Protein AF-A0AAW1TI25-F1 (afdb_monomer_lite)

Structure (mmCIF, N/CA/C/O backbone):
data_AF-A0AAW1TI25-F1
#
_entry.id   AF-A0AAW1TI25-F1
#
loop_
_atom_site.group_PDB
_atom_site.id
_atom_site.type_symbol
_atom_site.label_atom_id
_atom_site.label_alt_id
_atom_site.label_comp_id
_atom_site.label_asym_id
_atom_site.label_entity_id
_atom_site.label_seq_id
_atom_site.pdbx_PDB_ins_code
_atom_site.Cartn_x
_atom_site.Cartn_y
_atom_site.Cartn_z
_atom_site.occupancy
_atom_site.B_iso_or_equiv
_atom_site.auth_seq_id
_atom_site.auth_comp_id
_atom_site.auth_asym_id
_atom_site.auth_atom_id
_atom_site.pdbx_PDB_model_num
ATOM 1 N N . MET A 1 1 ? 29.080 16.876 -8.336 1.00 41.28 1 MET A N 1
ATOM 2 C CA . MET A 1 1 ? 27.695 17.366 -8.180 1.00 41.28 1 MET A CA 1
ATOM 3 C C . MET A 1 1 ? 26.781 16.310 -8.776 1.00 41.28 1 MET A C 1
ATOM 5 O O . MET A 1 1 ? 26.953 15.994 -9.945 1.00 41.28 1 MET A O 1
ATOM 9 N N . LEU A 1 2 ? 25.932 15.673 -7.967 1.00 55.56 2 LEU A N 1
ATOM 10 C CA . LEU A 1 2 ? 25.004 14.632 -8.428 1.00 55.56 2 LEU A CA 1
ATOM 11 C C . LEU A 1 2 ? 23.953 15.273 -9.346 1.00 55.56 2 LEU A C 1
ATOM 13 O O . LEU A 1 2 ? 23.012 15.892 -8.862 1.00 55.56 2 LEU A O 1
ATOM 17 N N . ASN A 1 3 ? 24.132 15.150 -10.662 1.00 62.00 3 ASN A N 1
ATOM 18 C CA . ASN A 1 3 ? 23.102 15.466 -11.650 1.00 62.00 3 ASN A CA 1
ATOM 19 C C . ASN A 1 3 ? 22.231 14.219 -11.859 1.00 62.00 3 ASN A C 1
ATOM 21 O O . ASN A 1 3 ? 22.316 13.562 -12.894 1.00 62.00 3 ASN A O 1
ATOM 25 N N . ALA A 1 4 ? 21.474 13.838 -10.829 1.00 66.81 4 ALA A N 1
ATOM 26 C CA . ALA A 1 4 ? 20.469 12.792 -10.959 1.00 66.81 4 ALA A CA 1
ATOM 27 C C . ALA A 1 4 ? 19.314 13.347 -11.804 1.00 66.81 4 ALA A C 1
ATOM 29 O 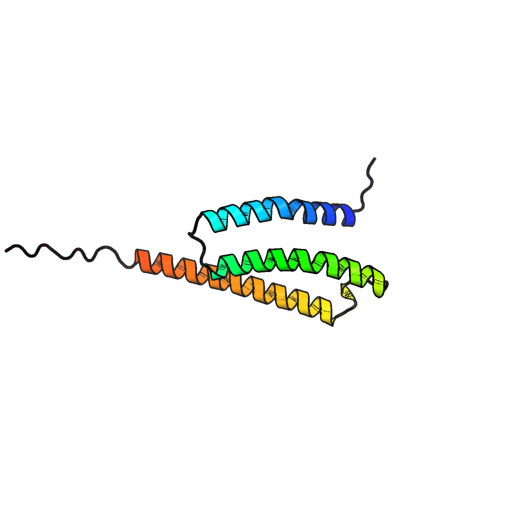O . ALA A 1 4 ? 18.766 14.408 -11.495 1.00 66.81 4 ALA A O 1
ATOM 30 N N . GLY A 1 5 ? 18.956 12.655 -12.885 1.00 80.88 5 GLY A N 1
ATOM 31 C CA . GLY A 1 5 ? 17.803 13.040 -13.697 1.00 80.88 5 GLY A CA 1
ATOM 32 C C . GLY A 1 5 ? 16.497 12.961 -12.885 1.00 80.88 5 GLY A C 1
ATOM 33 O O . GLY A 1 5 ? 16.424 12.181 -11.929 1.00 80.88 5 GLY A O 1
ATOM 34 N N . PRO A 1 6 ? 15.436 13.704 -13.258 1.00 83.19 6 PRO A N 1
ATOM 35 C CA . PRO A 1 6 ? 14.148 13.692 -12.549 1.00 83.19 6 PRO A CA 1
ATOM 36 C C . PRO A 1 6 ? 13.586 12.284 -12.277 1.00 83.19 6 PRO A C 1
ATOM 38 O O . PRO A 1 6 ? 12.976 12.035 -11.239 1.00 83.19 6 PRO A O 1
ATOM 41 N N . GLN A 1 7 ? 13.829 11.342 -13.188 1.00 80.06 7 GLN A N 1
ATOM 42 C CA . GLN A 1 7 ? 13.391 9.951 -13.092 1.00 80.06 7 GLN A CA 1
ATOM 43 C C . GLN A 1 7 ? 14.145 9.156 -12.017 1.00 80.06 7 GLN A C 1
ATOM 45 O O . GLN A 1 7 ? 13.550 8.289 -11.377 1.00 80.06 7 GLN A O 1
ATOM 50 N N . GLU A 1 8 ? 15.432 9.434 -11.803 1.00 84.06 8 GLU A N 1
ATOM 51 C CA . GLU A 1 8 ? 16.210 8.785 -10.740 1.00 84.06 8 GLU A CA 1
ATOM 52 C C . GLU A 1 8 ? 15.784 9.296 -9.371 1.00 84.06 8 GLU A C 1
ATOM 54 O O . GLU A 1 8 ? 15.576 8.512 -8.447 1.00 84.06 8 GLU A O 1
ATOM 59 N N . ILE A 1 9 ? 15.563 10.608 -9.274 1.00 87.81 9 ILE A N 1
ATOM 60 C CA . ILE A 1 9 ? 15.045 11.243 -8.066 1.00 87.81 9 ILE A CA 1
ATOM 61 C C . ILE A 1 9 ? 13.698 10.609 -7.687 1.00 87.81 9 ILE A C 1
ATOM 63 O O . ILE A 1 9 ? 13.517 10.185 -6.547 1.00 87.81 9 ILE A O 1
ATOM 67 N N . ALA A 1 10 ? 12.779 10.448 -8.645 1.00 86.81 10 ALA A N 1
ATOM 68 C CA . ALA A 1 10 ? 11.484 9.810 -8.404 1.00 86.81 10 ALA A CA 1
ATOM 69 C C . ALA A 1 10 ? 11.609 8.370 -7.866 1.00 86.81 10 ALA A C 1
ATOM 71 O O . ALA A 1 10 ? 10.919 8.010 -6.912 1.00 86.81 10 ALA A O 1
ATOM 72 N N . GLN A 1 11 ? 12.508 7.557 -8.429 1.00 85.00 11 GLN A N 1
ATOM 73 C CA . GLN A 1 11 ? 12.745 6.184 -7.960 1.00 85.00 11 GLN A CA 1
ATOM 74 C C . GLN A 1 11 ? 13.333 6.152 -6.544 1.00 85.00 11 GLN A C 1
ATOM 76 O O . GLN A 1 11 ? 12.922 5.324 -5.729 1.00 85.00 11 GLN A O 1
ATOM 81 N N . MET A 1 12 ? 14.242 7.077 -6.222 1.00 87.31 12 MET A N 1
ATOM 82 C CA . MET A 1 12 ? 14.793 7.217 -4.872 1.00 87.31 12 MET A CA 1
ATOM 83 C C . MET A 1 12 ? 13.709 7.589 -3.858 1.00 87.31 12 MET A C 1
ATOM 85 O O . MET A 1 12 ? 13.619 6.954 -2.809 1.00 87.31 12 MET A O 1
ATOM 89 N N . PHE A 1 13 ? 12.850 8.566 -4.170 1.00 90.81 13 PHE A N 1
ATOM 90 C CA . PHE A 1 13 ? 11.734 8.950 -3.297 1.00 90.81 13 PHE A CA 1
ATOM 91 C C . PHE A 1 13 ? 10.709 7.825 -3.138 1.00 90.81 13 PHE A C 1
ATOM 93 O O . PHE A 1 13 ? 10.220 7.603 -2.031 1.00 90.81 13 PHE A O 1
ATOM 100 N N . PHE A 1 14 ? 10.423 7.077 -4.207 1.00 89.75 14 PHE A N 1
ATOM 101 C CA . PHE A 1 14 ? 9.551 5.907 -4.138 1.00 89.75 14 PHE A CA 1
ATOM 102 C C . PHE A 1 14 ? 10.116 4.846 -3.188 1.00 89.75 14 PHE A C 1
ATOM 104 O O . PHE A 1 14 ? 9.433 4.442 -2.248 1.00 89.75 14 PHE A O 1
ATOM 111 N N . GLY A 1 15 ? 11.380 4.453 -3.366 1.00 89.19 15 GLY A N 1
ATOM 112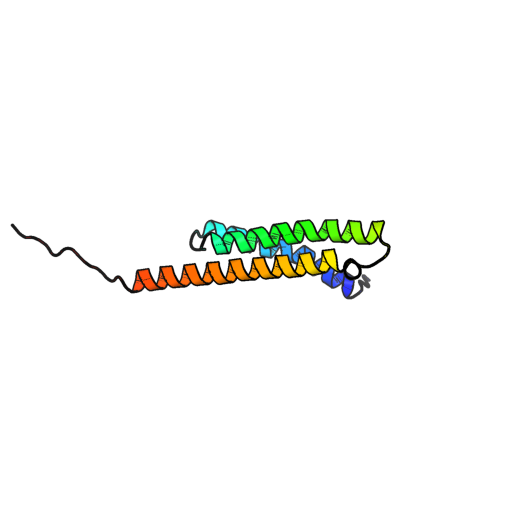 C CA . GLY A 1 15 ? 12.038 3.496 -2.474 1.00 89.19 15 GLY A CA 1
ATOM 113 C C . GLY A 1 15 ? 12.108 3.998 -1.028 1.00 89.19 15 GLY A C 1
ATOM 114 O O . GLY A 1 15 ? 11.790 3.259 -0.098 1.00 89.19 15 GLY A O 1
ATOM 115 N N . ALA A 1 16 ? 12.433 5.279 -0.831 1.00 92.38 16 ALA A N 1
ATOM 116 C CA . ALA A 1 16 ? 12.462 5.904 0.488 1.00 92.38 16 ALA A CA 1
ATOM 117 C C . ALA A 1 16 ? 11.080 5.919 1.165 1.00 92.38 16 ALA A C 1
ATOM 119 O O . ALA A 1 16 ? 11.005 5.782 2.385 1.00 92.38 16 ALA A O 1
ATOM 120 N N . SER A 1 17 ? 9.989 6.026 0.395 1.00 93.25 17 SER A N 1
ATOM 121 C CA . SER A 1 17 ? 8.611 6.043 0.911 1.00 93.25 17 SER A CA 1
ATOM 122 C C . SER A 1 17 ? 8.151 4.710 1.523 1.00 93.25 17 SER A C 1
ATOM 124 O O . SER A 1 17 ? 7.215 4.691 2.325 1.00 93.25 17 SER A O 1
ATOM 126 N N . ILE A 1 18 ? 8.845 3.602 1.238 1.00 92.88 18 ILE A N 1
ATOM 127 C CA . ILE A 1 18 ? 8.537 2.283 1.814 1.00 92.88 18 ILE A CA 1
ATOM 128 C C . ILE A 1 18 ? 8.714 2.296 3.339 1.00 92.88 18 ILE A C 1
ATOM 130 O O . ILE A 1 18 ? 7.946 1.654 4.060 1.00 92.88 18 ILE A O 1
ATOM 134 N N . VAL A 1 19 ? 9.689 3.054 3.851 1.00 94.12 19 VAL A N 1
ATOM 135 C CA . VAL A 1 19 ? 9.951 3.173 5.292 1.00 94.12 19 VAL A CA 1
ATOM 136 C C . VAL A 1 19 ? 8.776 3.828 6.033 1.00 94.12 19 VAL A C 1
ATOM 138 O O . VAL A 1 19 ? 8.205 3.167 6.904 1.00 94.12 19 VAL A O 1
ATOM 141 N N . PRO A 1 20 ? 8.346 5.068 5.711 1.00 94.75 20 PRO A N 1
ATOM 142 C CA . PRO A 1 20 ? 7.198 5.677 6.376 1.00 94.75 20 PRO A CA 1
ATOM 143 C C . PRO A 1 20 ? 5.905 4.882 6.155 1.00 94.75 20 PRO A C 1
ATOM 145 O O . PRO A 1 20 ? 5.096 4.795 7.077 1.00 94.75 20 PRO A O 1
ATOM 148 N N . TYR A 1 21 ? 5.731 4.231 4.999 1.00 94.31 21 TYR A N 1
ATOM 149 C CA . TYR A 1 21 ? 4.593 3.338 4.767 1.00 94.31 21 TYR A CA 1
ATOM 150 C C . TYR A 1 21 ? 4.593 2.125 5.713 1.00 94.31 21 TYR A C 1
ATOM 152 O O . TYR A 1 21 ? 3.569 1.786 6.305 1.00 94.31 21 TYR A O 1
ATOM 160 N N . SER A 1 22 ? 5.747 1.485 5.908 1.00 93.12 22 SER A N 1
ATOM 161 C CA . SER A 1 22 ? 5.883 0.336 6.813 1.00 93.12 22 SER A CA 1
ATOM 162 C C . SER A 1 22 ? 5.638 0.734 8.269 1.00 93.12 22 SER A C 1
ATOM 164 O O . SER A 1 22 ? 4.984 0.004 9.014 1.00 93.12 22 SER A O 1
ATOM 166 N N . VAL A 1 23 ? 6.110 1.919 8.666 1.00 94.75 23 VAL A N 1
ATOM 167 C CA . VAL A 1 23 ? 5.834 2.499 9.987 1.00 94.75 23 VAL A CA 1
ATOM 168 C C . VAL A 1 23 ? 4.334 2.743 10.165 1.00 94.75 23 VAL A C 1
ATOM 170 O O . VAL A 1 23 ? 3.764 2.311 11.167 1.00 94.75 23 VAL A O 1
ATOM 173 N N . PHE A 1 24 ? 3.675 3.366 9.183 1.00 94.38 24 PHE A N 1
ATOM 174 C CA . PHE A 1 24 ? 2.220 3.538 9.167 1.00 94.38 24 PHE A CA 1
ATOM 175 C C . PHE A 1 24 ? 1.495 2.201 9.355 1.00 94.38 24 PHE A C 1
ATOM 177 O O . PHE A 1 24 ? 0.624 2.089 10.219 1.00 94.38 24 PHE A O 1
ATOM 184 N N . LEU A 1 25 ? 1.900 1.172 8.610 1.00 93.69 25 LEU A N 1
ATOM 185 C CA . LEU A 1 25 ? 1.285 -0.147 8.672 1.00 93.69 25 LEU A CA 1
ATOM 186 C C . LEU A 1 25 ? 1.469 -0.807 10.044 1.00 93.69 25 LEU A C 1
ATOM 188 O O . LEU A 1 25 ? 0.523 -1.367 10.591 1.00 93.69 25 LEU A O 1
ATOM 192 N N . TYR A 1 26 ? 2.655 -0.685 10.645 1.00 93.81 26 TYR A N 1
ATOM 193 C CA . TYR A 1 26 ? 2.913 -1.170 12.000 1.00 93.81 26 TYR A CA 1
ATOM 194 C C . TYR A 1 26 ? 1.991 -0.508 13.032 1.00 93.81 26 TYR A C 1
ATOM 196 O O . TYR A 1 26 ? 1.380 -1.203 13.848 1.00 93.81 26 TYR A O 1
ATOM 204 N N . PHE A 1 27 ? 1.842 0.819 12.989 1.00 94.25 27 PHE A N 1
ATOM 205 C CA . PHE A 1 27 ? 0.945 1.532 13.900 1.00 94.25 27 PHE A CA 1
ATOM 206 C C . PHE A 1 27 ? -0.526 1.179 13.665 1.00 94.25 27 PHE A C 1
ATOM 208 O O . PHE A 1 27 ? -1.263 0.968 14.632 1.00 94.25 27 PHE A O 1
ATOM 215 N N . LEU A 1 28 ? -0.941 1.051 12.403 1.00 91.25 28 LEU A N 1
ATOM 216 C CA . LEU A 1 28 ? -2.301 0.666 12.036 1.00 91.25 28 LEU A CA 1
ATOM 217 C C . LEU A 1 28 ? -2.650 -0.729 12.578 1.00 91.25 28 LEU A C 1
ATOM 219 O O . LEU A 1 28 ? -3.702 -0.912 13.195 1.00 91.25 28 LEU A O 1
ATOM 223 N N . THR A 1 29 ? -1.739 -1.692 12.428 1.00 90.31 29 THR A N 1
ATOM 224 C CA . THR A 1 29 ? -1.893 -3.058 12.946 1.00 90.31 29 THR A CA 1
ATOM 225 C C . THR A 1 29 ? -1.865 -3.092 14.474 1.00 90.31 29 THR A C 1
ATOM 227 O O . THR A 1 29 ? -2.688 -3.767 15.096 1.00 90.31 29 THR A O 1
ATOM 230 N N . LYS A 1 30 ? -0.963 -2.332 15.107 1.00 90.75 30 LYS A N 1
ATOM 231 C CA . LYS A 1 30 ? -0.845 -2.272 16.572 1.00 90.75 30 LYS A CA 1
ATOM 232 C C . LYS A 1 30 ? -2.078 -1.659 17.237 1.00 90.75 30 LYS A C 1
ATOM 234 O O . LYS A 1 30 ? -2.450 -2.095 18.323 1.00 90.75 30 LYS A O 1
ATOM 239 N N . SER A 1 31 ? -2.718 -0.685 16.590 1.00 87.06 31 SER A N 1
ATOM 240 C CA . SER A 1 31 ? -3.908 -0.009 17.117 1.00 87.06 31 SER A CA 1
ATOM 241 C C . SER A 1 31 ? -5.114 -0.951 17.283 1.00 87.06 31 SER A C 1
ATOM 243 O O . SER A 1 31 ? -5.958 -0.718 18.144 1.00 87.06 31 SER A O 1
ATOM 245 N N . LYS A 1 32 ? -5.216 -2.037 16.494 1.00 82.06 32 LYS A N 1
ATOM 246 C CA . LYS A 1 32 ? -6.369 -2.973 16.456 1.00 82.06 32 LYS A CA 1
ATOM 247 C C . LYS A 1 32 ? -7.740 -2.327 16.172 1.00 82.06 32 LYS A C 1
ATOM 249 O O . LYS A 1 32 ? -8.756 -3.013 16.190 1.00 82.06 32 LYS A O 1
ATOM 254 N N . GLN A 1 33 ? -7.776 -1.029 15.879 1.00 81.06 33 GLN A N 1
ATOM 255 C CA . GLN A 1 33 ? -8.984 -0.280 15.519 1.00 81.06 33 GLN A CA 1
ATOM 256 C C . GLN A 1 33 ? -9.347 -0.432 14.036 1.00 81.06 33 GLN A C 1
ATOM 258 O O . GLN A 1 33 ? -10.489 -0.198 13.644 1.00 81.06 33 GLN A O 1
ATOM 263 N N . ALA A 1 34 ? -8.380 -0.820 13.202 1.00 85.38 34 ALA A N 1
ATOM 264 C CA . ALA A 1 34 ? -8.579 -0.986 11.772 1.00 85.38 34 ALA A CA 1
ATOM 265 C C . ALA A 1 34 ? -9.373 -2.273 11.463 1.00 85.38 34 ALA A C 1
ATOM 267 O O . ALA A 1 34 ? -9.027 -3.347 11.963 1.00 85.38 34 ALA A O 1
ATOM 268 N N . PRO A 1 35 ? -10.406 -2.205 10.605 1.00 89.44 35 PRO A N 1
ATOM 269 C CA . PRO A 1 35 ? -11.106 -3.386 10.111 1.00 89.44 35 PRO A CA 1
ATOM 270 C C . PRO A 1 35 ? -10.141 -4.353 9.408 1.00 89.44 35 PRO A C 1
ATOM 272 O O . PRO A 1 35 ? -9.242 -3.903 8.695 1.00 89.44 35 PRO A O 1
ATOM 275 N N . PRO A 1 36 ? -10.327 -5.679 9.534 1.00 88.31 36 PRO A N 1
ATOM 276 C CA . PRO A 1 36 ? -9.401 -6.657 8.957 1.00 88.31 36 PRO A CA 1
ATOM 277 C C . PRO A 1 36 ? -9.288 -6.533 7.431 1.00 88.31 36 PRO A C 1
ATOM 279 O O . PRO A 1 36 ? -8.208 -6.725 6.883 1.00 88.31 36 PRO A O 1
ATOM 282 N N . LEU A 1 37 ? -10.371 -6.136 6.752 1.00 89.19 37 LEU A N 1
ATOM 283 C CA . LEU A 1 37 ? -10.381 -5.919 5.303 1.00 89.19 37 LEU A CA 1
ATOM 284 C C . LEU A 1 37 ? -9.538 -4.700 4.883 1.00 89.19 37 LEU A C 1
ATOM 286 O O . LEU A 1 37 ? -8.888 -4.724 3.841 1.00 89.19 37 LEU A O 1
ATOM 290 N N . LEU A 1 38 ? -9.493 -3.667 5.731 1.00 93.44 38 LEU A N 1
ATOM 291 C CA . LEU A 1 38 ? -8.640 -2.496 5.531 1.00 93.44 38 LEU A CA 1
ATOM 292 C C . LEU A 1 38 ? -7.161 -2.866 5.680 1.00 93.44 38 LEU A C 1
ATOM 294 O O . LEU A 1 38 ? -6.348 -2.513 4.828 1.00 93.44 38 LEU A O 1
ATOM 298 N N . LEU A 1 39 ? -6.825 -3.604 6.745 1.00 92.56 39 LEU A N 1
ATOM 299 C CA . LEU A 1 39 ? -5.467 -4.106 6.968 1.00 92.56 39 LEU A CA 1
ATOM 300 C C . LEU A 1 39 ? -5.019 -4.983 5.800 1.00 92.56 39 LEU A C 1
ATOM 302 O O . LEU A 1 39 ? -3.932 -4.771 5.269 1.00 92.56 39 LEU A O 1
ATOM 306 N N . PHE A 1 40 ? -5.872 -5.911 5.356 1.00 93.44 40 PHE A N 1
ATOM 307 C CA . PHE A 1 40 ? -5.593 -6.754 4.198 1.00 93.44 40 PHE A CA 1
ATOM 308 C C . PHE A 1 40 ? -5.249 -5.923 2.957 1.00 93.44 40 PHE A C 1
ATOM 310 O O . PHE A 1 40 ? -4.220 -6.180 2.341 1.00 93.44 40 PHE A O 1
ATOM 317 N N . GLY A 1 41 ? -6.041 -4.893 2.636 1.00 93.44 41 GLY A N 1
ATOM 318 C CA . GLY A 1 41 ? -5.764 -4.003 1.505 1.00 93.44 41 GLY A CA 1
ATOM 319 C C . GLY A 1 41 ? -4.387 -3.334 1.590 1.00 93.44 41 GLY A C 1
ATOM 320 O O . GLY A 1 41 ? -3.623 -3.372 0.628 1.00 93.44 41 GLY A O 1
ATOM 321 N N . PHE A 1 42 ? -4.013 -2.790 2.751 1.00 94.69 42 PHE A N 1
ATOM 322 C CA . PHE A 1 42 ? -2.702 -2.151 2.916 1.00 94.69 42 PHE A CA 1
ATOM 323 C C . PHE A 1 42 ? -1.521 -3.139 2.899 1.00 94.69 42 PHE A C 1
ATOM 325 O O . PHE A 1 42 ? -0.470 -2.830 2.331 1.00 94.69 42 PHE A O 1
ATOM 332 N N . TYR A 1 43 ? -1.659 -4.332 3.483 1.00 94.19 43 TYR A N 1
ATOM 333 C CA . TYR A 1 43 ? -0.623 -5.369 3.383 1.00 94.19 43 TYR A CA 1
ATOM 334 C C . TYR A 1 43 ? -0.492 -5.896 1.952 1.00 94.19 43 TYR A C 1
ATOM 336 O O . TYR A 1 43 ? 0.624 -6.075 1.464 1.00 94.19 43 TYR A O 1
ATOM 344 N N . PHE A 1 44 ? -1.616 -6.094 1.262 1.00 94.25 44 PHE A N 1
ATOM 345 C CA . PHE A 1 44 ? -1.636 -6.514 -0.133 1.00 94.25 44 PHE A CA 1
ATOM 346 C C . PHE A 1 44 ? -0.950 -5.482 -1.034 1.00 94.25 44 PHE A C 1
ATOM 348 O O . PHE A 1 44 ? -0.119 -5.868 -1.851 1.00 94.25 44 PHE A O 1
ATOM 355 N N . LEU A 1 45 ? -1.192 -4.181 -0.820 1.00 93.62 45 LEU A N 1
ATOM 356 C CA . LEU A 1 45 ? -0.489 -3.107 -1.530 1.00 93.62 45 LEU A CA 1
ATOM 357 C C . LEU A 1 45 ? 1.033 -3.193 -1.347 1.00 93.62 45 LEU A C 1
ATOM 359 O O . LEU A 1 45 ? 1.780 -3.037 -2.309 1.00 93.62 45 LEU A O 1
ATOM 363 N N . LEU A 1 46 ? 1.498 -3.458 -0.123 1.00 93.25 46 LEU A N 1
ATOM 364 C CA . LEU A 1 46 ? 2.928 -3.561 0.168 1.00 93.25 46 LEU A CA 1
ATOM 365 C C . LEU A 1 46 ? 3.568 -4.743 -0.564 1.00 93.25 46 LEU A C 1
ATOM 367 O O . LEU A 1 46 ? 4.598 -4.586 -1.214 1.00 93.25 46 LEU A O 1
ATOM 371 N N . VAL A 1 47 ? 2.939 -5.919 -0.490 1.00 92.06 47 VAL A N 1
ATOM 372 C CA . VAL A 1 47 ? 3.393 -7.122 -1.205 1.00 92.06 47 VAL A CA 1
ATOM 373 C C . VAL A 1 47 ? 3.376 -6.891 -2.714 1.00 92.06 47 VAL A C 1
ATOM 375 O O . VAL A 1 47 ? 4.326 -7.258 -3.400 1.00 92.06 47 VAL A O 1
ATOM 378 N N . PHE A 1 48 ? 2.333 -6.237 -3.225 1.00 90.56 48 PHE A N 1
ATOM 379 C CA . PHE A 1 48 ? 2.219 -5.870 -4.629 1.00 90.56 48 PHE A CA 1
ATOM 380 C C . PHE A 1 48 ? 3.384 -4.979 -5.074 1.00 90.56 48 PHE A C 1
ATOM 382 O O . PHE A 1 48 ? 4.031 -5.297 -6.066 1.00 90.56 48 PHE A O 1
ATOM 389 N N . VAL A 1 49 ? 3.734 -3.938 -4.311 1.00 90.81 49 VAL A N 1
ATOM 390 C CA . VAL A 1 49 ? 4.909 -3.090 -4.588 1.00 90.81 49 VAL A CA 1
ATOM 391 C C . VAL A 1 49 ? 6.207 -3.903 -4.609 1.00 90.81 49 VAL A C 1
ATOM 393 O O . VAL A 1 49 ? 7.028 -3.745 -5.511 1.00 90.81 49 VAL A O 1
ATOM 396 N N . PHE A 1 50 ? 6.395 -4.818 -3.656 1.00 89.44 50 PHE A N 1
ATOM 397 C CA . PHE A 1 50 ? 7.572 -5.687 -3.654 1.00 89.44 50 PHE A CA 1
ATOM 398 C C . PHE A 1 50 ? 7.607 -6.662 -4.833 1.00 89.44 50 PHE A C 1
ATOM 400 O O . PHE A 1 50 ? 8.696 -7.027 -5.262 1.00 89.44 50 PHE A O 1
ATOM 407 N N . ALA A 1 51 ? 6.456 -7.066 -5.371 1.00 87.62 51 ALA A N 1
ATOM 408 C CA . ALA A 1 51 ? 6.366 -7.917 -6.553 1.00 87.62 51 ALA A CA 1
ATOM 409 C C . ALA A 1 51 ? 6.574 -7.135 -7.864 1.00 87.62 51 ALA A C 1
ATOM 411 O O . ALA A 1 51 ? 7.170 -7.661 -8.807 1.00 87.62 51 ALA A O 1
ATOM 412 N N . THR A 1 52 ? 6.139 -5.874 -7.939 1.00 84.38 52 THR A N 1
ATOM 413 C CA . THR A 1 52 ? 6.279 -5.060 -9.158 1.00 84.38 52 THR A CA 1
ATOM 414 C C . THR A 1 52 ? 7.710 -4.585 -9.400 1.00 84.38 52 THR A C 1
ATOM 416 O O . THR A 1 52 ? 8.091 -4.414 -10.555 1.00 84.38 52 THR A O 1
ATOM 419 N N . ILE A 1 53 ? 8.537 -4.438 -8.360 1.00 83.44 53 ILE A N 1
ATOM 420 C CA . ILE A 1 53 ? 9.966 -4.104 -8.502 1.00 83.44 53 ILE A CA 1
ATOM 421 C C . ILE A 1 53 ? 10.739 -5.171 -9.315 1.00 83.44 53 ILE A C 1
ATOM 423 O O . ILE A 1 53 ? 11.312 -4.817 -10.349 1.00 83.44 53 ILE A O 1
ATOM 427 N N . PRO A 1 54 ? 10.766 -6.467 -8.933 1.00 79.88 54 PRO A N 1
ATOM 428 C CA . PRO A 1 54 ? 11.447 -7.506 -9.703 1.00 79.88 54 PRO A CA 1
ATOM 429 C C . PRO A 1 54 ? 10.770 -7.761 -11.050 1.00 79.88 54 PRO A C 1
ATOM 431 O O . PRO A 1 54 ? 11.477 -7.960 -12.034 1.00 79.88 54 PRO A O 1
ATOM 434 N N . ALA A 1 55 ? 9.437 -7.684 -11.136 1.00 78.69 55 ALA A N 1
ATOM 435 C CA . ALA A 1 55 ? 8.741 -7.751 -12.422 1.00 78.69 55 ALA A CA 1
ATOM 436 C C . ALA A 1 55 ? 9.215 -6.634 -13.376 1.00 78.69 55 ALA A C 1
ATOM 438 O O . ALA A 1 55 ? 9.484 -6.889 -14.549 1.00 78.69 55 ALA A O 1
ATOM 439 N N . GLY A 1 56 ? 9.414 -5.423 -12.844 1.00 73.75 56 GLY A N 1
ATOM 440 C CA . GLY A 1 56 ? 10.014 -4.283 -13.534 1.00 73.75 56 GLY A CA 1
ATOM 441 C C . GLY A 1 56 ? 11.413 -4.568 -14.076 1.00 73.75 56 GLY A C 1
ATOM 442 O O . GLY A 1 56 ? 11.710 -4.266 -15.233 1.00 73.75 56 GLY A O 1
ATOM 443 N N . ILE A 1 57 ? 12.265 -5.183 -13.251 1.00 75.38 57 ILE A N 1
ATOM 444 C CA . ILE A 1 57 ? 13.638 -5.550 -13.622 1.00 75.38 57 ILE A CA 1
ATOM 445 C C . ILE A 1 57 ? 13.644 -6.634 -14.710 1.00 75.38 57 ILE A C 1
ATOM 447 O O . ILE A 1 57 ? 14.362 -6.492 -15.700 1.00 75.38 57 ILE A O 1
ATOM 451 N N . VAL A 1 58 ? 12.841 -7.693 -14.554 1.00 70.25 58 VAL A N 1
ATOM 452 C CA . VAL A 1 58 ? 12.773 -8.821 -15.501 1.00 70.25 58 VAL A CA 1
ATOM 453 C C . VAL A 1 58 ? 12.293 -8.360 -16.872 1.00 70.25 58 VAL A C 1
ATOM 455 O O . VAL A 1 58 ? 12.919 -8.688 -17.876 1.00 70.25 58 VAL A O 1
ATOM 458 N N . ALA A 1 59 ? 11.253 -7.529 -16.940 1.00 67.69 59 ALA A N 1
ATOM 459 C CA . ALA A 1 59 ? 10.783 -7.041 -18.232 1.00 67.69 59 ALA A CA 1
ATOM 460 C C . ALA A 1 59 ? 11.809 -6.143 -18.932 1.00 67.69 59 ALA A C 1
ATOM 462 O O . ALA A 1 59 ? 11.993 -6.254 -20.142 1.00 67.69 59 ALA A O 1
ATOM 463 N N . LYS A 1 60 ? 12.528 -5.300 -18.175 1.00 64.31 60 LYS A N 1
ATOM 464 C CA . LYS A 1 60 ? 13.606 -4.474 -18.734 1.00 64.31 60 LYS A CA 1
ATOM 465 C C . LYS A 1 60 ? 14.754 -5.335 -19.280 1.00 64.31 60 LYS A C 1
ATOM 467 O O . LYS A 1 60 ? 15.384 -4.935 -20.256 1.00 64.31 60 LYS A O 1
ATOM 472 N N . ARG A 1 61 ? 15.025 -6.494 -18.664 1.00 60.97 61 ARG A N 1
ATOM 473 C CA . ARG A 1 61 ? 16.094 -7.421 -19.066 1.00 60.97 61 ARG A CA 1
ATOM 474 C C . ARG A 1 61 ? 15.736 -8.250 -20.297 1.00 60.97 61 ARG A C 1
ATOM 476 O O . ARG A 1 61 ? 16.556 -8.344 -21.202 1.00 60.97 61 ARG A O 1
ATOM 483 N N . ASP A 1 62 ? 14.545 -8.841 -20.320 1.00 58.28 62 ASP A N 1
ATOM 484 C CA . ASP A 1 62 ? 14.196 -9.847 -21.329 1.00 58.28 62 ASP A CA 1
ATOM 485 C C . ASP A 1 62 ? 13.517 -9.245 -22.573 1.00 58.28 62 ASP A C 1
ATOM 487 O O . ASP A 1 62 ? 13.607 -9.831 -23.649 1.00 58.28 62 ASP A O 1
ATOM 491 N N . TYR A 1 63 ? 12.889 -8.064 -22.471 1.00 53.16 63 TYR A N 1
ATOM 492 C CA . TYR A 1 63 ? 12.131 -7.468 -23.584 1.00 53.16 63 TYR A CA 1
ATOM 493 C C . TYR A 1 63 ? 12.754 -6.200 -24.183 1.00 53.16 63 TYR A C 1
ATOM 495 O O . TYR A 1 63 ? 12.257 -5.707 -25.190 1.00 53.16 63 TYR A O 1
ATOM 503 N N . GLY A 1 64 ? 13.824 -5.641 -23.598 1.00 52.81 64 GLY A N 1
ATOM 504 C CA . GLY A 1 64 ? 14.469 -4.414 -24.103 1.00 52.81 64 GLY A CA 1
ATOM 505 C C . GLY A 1 64 ? 13.562 -3.169 -24.119 1.00 52.81 64 GLY A C 1
ATOM 506 O O . GLY A 1 64 ? 13.968 -2.109 -24.593 1.00 52.81 64 GLY A O 1
ATOM 507 N N . THR A 1 65 ? 12.346 -3.283 -23.580 1.00 46.97 65 THR A N 1
ATOM 508 C CA . THR A 1 65 ? 11.306 -2.254 -23.538 1.00 46.97 65 THR A CA 1
ATOM 509 C C . THR A 1 65 ? 10.834 -2.026 -22.104 1.00 46.97 65 THR A C 1
ATOM 511 O O . THR A 1 65 ? 10.991 -2.869 -21.223 1.00 46.97 65 THR A O 1
ATOM 514 N N . ILE A 1 66 ? 10.247 -0.858 -21.856 1.00 49.34 66 ILE A N 1
ATOM 515 C CA . ILE A 1 66 ? 9.658 -0.494 -20.563 1.00 49.34 66 ILE A CA 1
ATOM 516 C C . ILE A 1 66 ? 8.454 -1.416 -20.292 1.00 49.34 66 ILE A C 1
ATOM 518 O O . ILE A 1 66 ? 7.726 -1.759 -21.220 1.00 49.34 66 ILE A O 1
ATOM 522 N N . LEU A 1 67 ? 8.222 -1.779 -19.022 1.00 50.41 67 LEU A N 1
ATOM 523 C CA . LEU A 1 67 ? 7.114 -2.618 -18.516 1.00 50.41 67 LEU A CA 1
ATOM 524 C C . LEU A 1 67 ? 5.720 -2.252 -19.089 1.00 50.41 67 LEU A C 1
ATOM 526 O O . LEU A 1 67 ? 4.827 -3.090 -19.122 1.00 50.41 67 LEU A O 1
ATOM 530 N N . ALA A 1 68 ? 5.559 -1.011 -19.560 1.00 50.47 68 ALA A N 1
ATOM 531 C CA . ALA A 1 68 ? 4.363 -0.464 -20.200 1.00 50.47 68 ALA A CA 1
ATOM 532 C C . ALA A 1 68 ? 4.043 -1.035 -21.598 1.00 50.47 68 ALA A C 1
ATOM 534 O O . ALA A 1 68 ? 2.935 -0.841 -22.069 1.00 50.47 68 ALA A O 1
ATOM 535 N N . ASN A 1 69 ? 4.978 -1.718 -22.271 1.00 51.53 69 ASN A N 1
ATOM 536 C CA . ASN A 1 69 ? 4.757 -2.261 -23.622 1.00 51.53 69 ASN A CA 1
ATOM 537 C C . ASN A 1 69 ? 4.197 -3.698 -23.621 1.00 51.53 69 ASN A C 1
ATOM 539 O O . ASN A 1 69 ? 3.938 -4.271 -24.676 1.00 51.53 69 ASN A O 1
ATOM 543 N N . VAL A 1 70 ? 4.049 -4.308 -22.439 1.00 53.12 70 VAL A N 1
ATOM 544 C CA . VAL A 1 70 ? 3.419 -5.623 -22.270 1.00 53.12 70 VAL A CA 1
ATOM 545 C C . VAL A 1 70 ? 2.042 -5.385 -21.659 1.00 53.12 70 VAL A C 1
ATOM 547 O O . VAL A 1 70 ? 1.876 -5.450 -20.439 1.00 53.12 70 VAL A O 1
ATOM 550 N N . ASP A 1 71 ? 1.064 -5.076 -22.515 1.00 62.44 71 ASP A N 1
ATOM 551 C CA . ASP A 1 71 ? -0.296 -4.654 -22.130 1.00 62.44 71 ASP A CA 1
ATOM 552 C C . ASP A 1 71 ? -0.955 -5.591 -21.110 1.00 62.44 71 ASP A C 1
ATOM 554 O O . ASP A 1 71 ? -1.667 -5.154 -20.208 1.00 62.44 71 ASP A O 1
ATOM 558 N N . TRP A 1 72 ? -0.657 -6.889 -21.189 1.00 65.19 72 TRP A N 1
ATOM 559 C CA . TRP A 1 72 ? -1.142 -7.872 -20.225 1.00 65.19 72 TRP A CA 1
ATOM 560 C C . TRP A 1 72 ? -0.621 -7.610 -18.806 1.00 65.19 72 TRP A C 1
ATOM 562 O O . TRP A 1 72 ? -1.387 -7.619 -17.846 1.00 65.19 72 TRP A O 1
ATOM 572 N N . LEU A 1 73 ? 0.682 -7.365 -18.644 1.00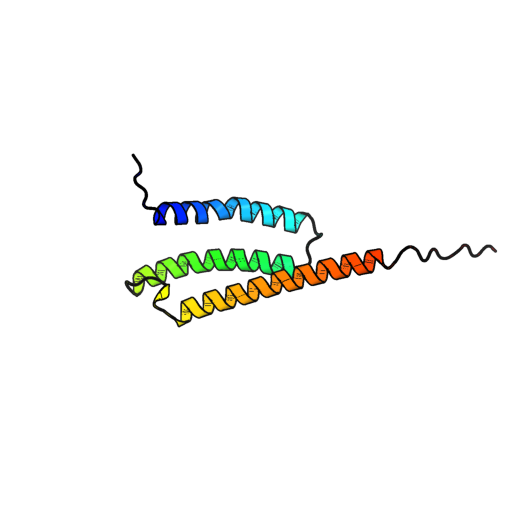 72.62 73 LEU A N 1
ATOM 573 C CA . LEU A 1 73 ? 1.281 -7.190 -17.322 1.00 72.62 73 LEU A CA 1
ATOM 574 C C . LEU A 1 73 ? 0.886 -5.837 -16.720 1.00 72.62 73 LEU A C 1
ATOM 576 O O . LEU A 1 73 ? 0.559 -5.763 -15.536 1.00 72.62 73 LEU A O 1
ATOM 580 N N . HIS A 1 74 ? 0.838 -4.788 -17.543 1.00 79.94 74 HIS A N 1
ATOM 581 C CA . HIS A 1 74 ? 0.376 -3.475 -17.107 1.00 79.94 74 HIS A CA 1
ATOM 582 C C . HIS A 1 74 ? -1.105 -3.497 -16.700 1.00 79.94 74 HIS A C 1
ATOM 584 O O . HIS A 1 74 ? -1.431 -3.108 -15.579 1.00 79.94 74 HIS A O 1
ATOM 590 N N . GLY A 1 75 ? -1.980 -4.076 -17.529 1.00 80.56 75 GLY A N 1
ATOM 591 C CA . GLY A 1 75 ? -3.404 -4.210 -17.216 1.00 80.56 75 GLY A CA 1
ATOM 592 C C . GLY A 1 75 ? -3.665 -5.049 -15.962 1.00 80.56 75 GLY A C 1
ATOM 593 O O . GLY A 1 75 ? -4.548 -4.722 -15.163 1.00 80.56 75 GLY A O 1
ATOM 594 N N . THR A 1 76 ? -2.861 -6.093 -15.715 1.00 82.88 76 THR A N 1
ATOM 595 C CA . THR A 1 76 ? -2.947 -6.836 -14.447 1.00 82.88 76 THR A CA 1
ATOM 596 C C . THR A 1 76 ? -2.542 -5.971 -13.257 1.00 82.88 76 THR A C 1
ATOM 598 O O . THR A 1 76 ? -3.252 -5.966 -12.256 1.00 82.88 76 THR A O 1
ATOM 601 N N . ALA A 1 77 ? 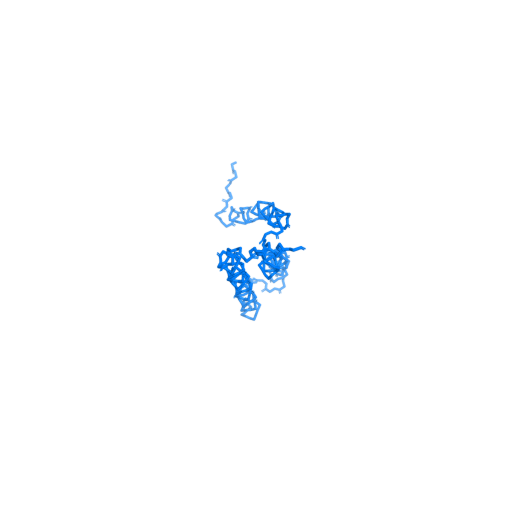-1.464 -5.189 -13.362 1.00 85.19 77 ALA A N 1
ATOM 602 C CA . ALA A 1 77 ? -1.024 -4.300 -12.292 1.00 85.19 77 ALA A CA 1
ATOM 603 C C . ALA A 1 77 ? -2.102 -3.261 -11.932 1.00 85.19 77 ALA A C 1
ATOM 605 O O . ALA A 1 77 ? -2.413 -3.080 -10.754 1.00 85.19 77 ALA A O 1
ATOM 606 N N . GLU A 1 78 ? -2.727 -2.639 -12.932 1.00 87.50 78 GLU A N 1
ATOM 607 C CA . GLU A 1 78 ? -3.818 -1.678 -12.728 1.00 87.50 78 GLU A CA 1
ATOM 608 C C . GLU A 1 78 ? -5.072 -2.330 -12.131 1.00 87.50 78 GLU A C 1
ATOM 610 O O . GLU A 1 78 ? -5.698 -1.780 -11.219 1.00 87.50 78 GLU A O 1
ATOM 615 N N . SER A 1 79 ? -5.415 -3.540 -12.578 1.00 90.06 79 SER A N 1
ATOM 616 C CA . SER A 1 79 ? -6.554 -4.293 -12.042 1.00 90.06 79 SER A CA 1
ATOM 617 C C . SER A 1 79 ? -6.326 -4.684 -10.581 1.00 90.06 79 SER A C 1
ATOM 619 O O . SER A 1 79 ? -7.206 -4.495 -9.741 1.00 90.06 79 SER A O 1
ATOM 621 N N . LEU A 1 80 ? -5.128 -5.172 -10.239 1.00 90.94 80 LEU A N 1
ATOM 622 C CA . LEU A 1 80 ? -4.756 -5.513 -8.863 1.00 90.94 80 LEU A CA 1
ATOM 623 C C . LEU A 1 80 ? -4.790 -4.280 -7.954 1.00 90.94 80 LEU A C 1
ATOM 625 O O . LEU A 1 80 ? -5.327 -4.350 -6.844 1.00 90.94 80 LEU A O 1
ATOM 629 N N . LEU A 1 81 ? -4.281 -3.138 -8.421 1.00 92.12 81 LEU A N 1
ATOM 630 C CA . LEU A 1 81 ? -4.371 -1.878 -7.685 1.00 92.12 81 LEU A CA 1
ATOM 631 C C . LEU A 1 81 ? -5.835 -1.459 -7.471 1.00 92.12 81 LEU A C 1
ATOM 633 O O . LEU A 1 81 ? -6.21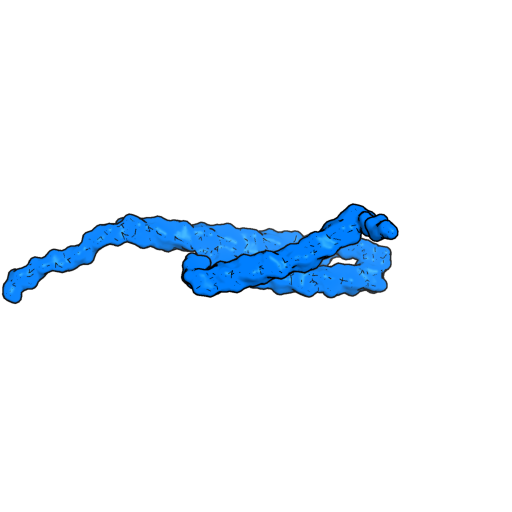4 -1.051 -6.373 1.00 92.12 81 LEU A O 1
ATOM 637 N N . THR A 1 82 ? -6.682 -1.629 -8.487 1.00 94.50 82 THR A N 1
ATOM 638 C CA . THR A 1 82 ? -8.125 -1.369 -8.391 1.00 94.50 82 THR A CA 1
ATOM 639 C C . THR A 1 82 ? -8.770 -2.231 -7.306 1.00 94.50 82 THR A C 1
ATOM 641 O O . THR A 1 82 ? -9.450 -1.702 -6.426 1.00 94.50 82 THR A O 1
ATOM 644 N N . PHE A 1 83 ? -8.509 -3.541 -7.295 1.00 93.50 83 PHE A N 1
ATOM 645 C CA . PHE A 1 83 ? -9.006 -4.432 -6.241 1.00 93.50 83 PHE A CA 1
ATOM 646 C C . PHE A 1 83 ? -8.502 -4.030 -4.851 1.00 93.50 83 PHE A C 1
ATOM 648 O O . PHE A 1 83 ? -9.277 -4.008 -3.896 1.00 93.50 83 PHE A O 1
ATOM 655 N N . THR A 1 84 ? -7.232 -3.639 -4.745 1.00 92.19 84 THR A N 1
ATOM 656 C CA . THR A 1 84 ? -6.633 -3.143 -3.497 1.00 92.19 84 THR A CA 1
ATOM 657 C C . THR A 1 84 ? -7.398 -1.942 -2.949 1.00 92.19 84 THR A C 1
ATOM 659 O O . THR A 1 84 ? -7.792 -1.926 -1.781 1.00 92.19 84 THR A O 1
ATOM 662 N N . ASN A 1 85 ? -7.671 -0.959 -3.810 1.00 94.12 85 ASN A N 1
ATOM 663 C CA . ASN A 1 85 ? -8.416 0.240 -3.447 1.00 94.12 85 ASN A CA 1
ATOM 664 C C . ASN A 1 85 ? -9.852 -0.092 -3.018 1.00 94.12 85 ASN A C 1
ATOM 666 O O . ASN A 1 85 ? -10.344 0.477 -2.042 1.00 94.12 85 ASN A O 1
ATOM 670 N N . LEU A 1 86 ? -10.509 -1.055 -3.674 1.00 94.94 86 LEU A N 1
ATOM 671 C CA . LEU A 1 86 ? -11.831 -1.534 -3.257 1.00 94.94 86 LEU A CA 1
ATOM 672 C C . LEU A 1 86 ? -11.798 -2.176 -1.864 1.00 94.94 86 LEU A C 1
ATOM 674 O O . LEU A 1 86 ? -12.654 -1.862 -1.036 1.00 94.94 86 LEU A O 1
ATOM 678 N N . PHE A 1 87 ? -10.806 -3.020 -1.562 1.00 92.69 87 PHE A N 1
ATOM 679 C CA . PHE A 1 87 ? -10.659 -3.608 -0.225 1.00 92.69 87 PHE A CA 1
ATOM 680 C C . PHE A 1 87 ? -10.466 -2.541 0.855 1.00 92.69 87 PHE A C 1
ATOM 682 O O . PHE A 1 87 ? -11.095 -2.620 1.911 1.00 92.69 87 PHE A O 1
ATOM 689 N N . ILE A 1 88 ? -9.667 -1.508 0.577 1.00 93.19 88 ILE A N 1
ATOM 690 C CA . ILE A 1 88 ? -9.455 -0.376 1.488 1.00 93.19 88 ILE A CA 1
ATOM 691 C C . ILE A 1 88 ? -10.772 0.375 1.730 1.00 93.19 88 ILE A C 1
ATOM 693 O O . ILE A 1 88 ? -11.168 0.573 2.880 1.00 93.19 88 ILE A O 1
ATOM 697 N N . VAL A 1 89 ? -11.493 0.751 0.670 1.00 95.06 89 VAL A N 1
ATOM 698 C CA . VAL A 1 89 ? -12.759 1.497 0.783 1.00 95.06 89 VAL A CA 1
ATOM 699 C C . VAL A 1 89 ? -13.824 0.683 1.517 1.00 95.06 89 VAL A C 1
ATOM 701 O O . VAL A 1 89 ? -14.486 1.202 2.420 1.00 95.06 89 VAL A O 1
ATOM 704 N N . PHE A 1 90 ? -13.986 -0.600 1.185 1.00 93.25 90 PHE A N 1
ATOM 705 C CA . PHE A 1 90 ? -14.930 -1.467 1.887 1.00 93.25 90 PHE A CA 1
ATOM 706 C C . PHE A 1 90 ? -14.521 -1.707 3.338 1.00 93.25 90 PHE A C 1
ATOM 708 O O . PHE A 1 90 ? -15.384 -1.689 4.217 1.00 93.25 90 PHE A O 1
ATOM 715 N N . GLY A 1 91 ? -13.223 -1.849 3.607 1.00 90.50 91 GLY A N 1
ATOM 716 C CA . GLY A 1 91 ? -12.685 -1.925 4.957 1.00 90.50 91 GLY A CA 1
ATOM 717 C C . GLY A 1 91 ? -13.046 -0.688 5.774 1.00 90.50 91 GLY A C 1
ATOM 718 O O . GLY A 1 91 ? -13.636 -0.820 6.842 1.00 90.50 91 GLY A O 1
ATOM 719 N N . LEU A 1 92 ? -12.798 0.514 5.251 1.00 92.38 92 LEU A N 1
ATOM 720 C CA . LEU A 1 92 ? -13.185 1.766 5.910 1.00 92.38 92 LEU A CA 1
ATOM 721 C C . LEU A 1 92 ? -14.698 1.850 6.132 1.00 92.38 92 LEU A C 1
ATOM 723 O O . LEU A 1 92 ? -15.133 2.150 7.243 1.00 92.38 92 LEU A O 1
ATOM 727 N N . ARG A 1 93 ? -15.509 1.524 5.117 1.00 90.62 93 ARG A N 1
ATOM 728 C CA . ARG A 1 93 ? -16.977 1.528 5.220 1.00 90.62 93 ARG A CA 1
ATOM 729 C C . ARG A 1 93 ? -17.473 0.613 6.344 1.00 90.62 93 ARG A C 1
ATOM 731 O O . ARG A 1 93 ? -18.365 1.013 7.091 1.00 90.62 93 ARG A O 1
ATOM 738 N N . GLN A 1 94 ? -16.892 -0.578 6.493 1.00 88.25 94 GLN A N 1
ATOM 739 C CA . GLN A 1 94 ? -17.200 -1.486 7.603 1.00 88.25 94 GLN A CA 1
ATOM 740 C C . GLN A 1 94 ? -16.799 -0.893 8.960 1.00 88.25 94 GLN A C 1
ATOM 742 O O . GLN A 1 94 ? -17.542 -1.024 9.929 1.00 88.25 94 GLN A O 1
ATOM 747 N N . GLY A 1 95 ? -15.648 -0.219 9.036 1.00 87.38 95 GLY A N 1
ATOM 748 C CA . GLY A 1 95 ? -15.203 0.476 10.246 1.00 87.38 95 GLY A CA 1
ATOM 749 C C . GLY A 1 95 ? -16.173 1.573 10.680 1.00 87.38 95 GLY A C 1
ATOM 750 O O . GLY A 1 95 ? -16.592 1.602 11.834 1.00 87.38 95 GLY A O 1
ATOM 751 N N . PHE A 1 96 ? -16.601 2.423 9.742 1.00 86.44 96 PHE A N 1
ATOM 752 C CA . PHE A 1 96 ? -17.568 3.488 10.018 1.00 86.44 96 PHE A CA 1
ATOM 753 C C . PHE A 1 96 ? -18.937 2.954 10.447 1.00 86.44 96 PHE A C 1
ATOM 755 O O . PHE A 1 96 ? -19.538 3.517 11.359 1.00 86.44 96 PHE A O 1
ATOM 762 N N . GLN A 1 97 ? -19.423 1.866 9.837 1.00 87.12 97 GLN A N 1
ATOM 763 C CA . GLN A 1 97 ? -20.680 1.230 10.254 1.00 87.12 97 GLN A CA 1
ATOM 764 C C . GLN A 1 97 ? -20.596 0.721 11.695 1.00 87.12 97 GLN A C 1
ATOM 766 O O . GLN A 1 97 ? -21.424 1.103 12.511 1.00 87.12 97 GLN A O 1
ATOM 771 N N . LYS A 1 98 ? -19.529 -0.005 12.054 1.00 83.69 98 LYS A N 1
ATOM 772 C CA . LYS A 1 98 ? -19.328 -0.490 13.431 1.00 83.69 98 LYS A CA 1
ATOM 773 C C . LYS A 1 98 ? -19.305 0.636 14.467 1.00 83.69 98 LYS A C 1
ATOM 775 O O . LYS A 1 98 ? -19.871 0.492 15.546 1.00 83.69 98 LYS A O 1
ATOM 780 N N . VAL A 1 99 ? -18.663 1.759 14.143 1.00 84.06 99 VAL A N 1
ATOM 781 C CA . VAL A 1 99 ? -18.622 2.942 15.018 1.00 84.06 99 VAL A CA 1
ATOM 782 C C . VAL A 1 99 ? -19.993 3.620 15.118 1.00 84.06 99 VAL A C 1
ATOM 784 O O . VAL A 1 99 ? -20.346 4.133 16.178 1.00 84.06 99 VAL A O 1
ATOM 787 N N . LYS A 1 100 ? -20.779 3.625 14.036 1.00 84.12 100 LYS A N 1
ATOM 788 C CA . LYS A 1 100 ? -22.145 4.161 14.028 1.00 84.12 100 LYS A CA 1
ATOM 789 C C . LYS A 1 100 ? -23.094 3.299 14.866 1.00 84.12 100 LYS A C 1
ATOM 791 O O . LYS A 1 100 ? -23.831 3.847 15.678 1.00 84.12 100 LYS A O 1
ATOM 796 N N . ASP A 1 101 ? -23.027 1.979 14.726 1.00 81.06 101 ASP A N 1
ATOM 797 C CA . ASP A 1 101 ? -23.872 1.031 15.466 1.00 81.06 101 ASP A CA 1
ATOM 798 C C . ASP A 1 101 ? -23.556 1.053 16.973 1.00 81.06 101 ASP A C 1
ATOM 800 O O . ASP A 1 101 ? -24.460 1.046 17.810 1.00 81.06 101 ASP A O 1
ATOM 804 N N . ALA A 1 102 ? -22.272 1.185 17.330 1.00 78.00 102 ALA A N 1
ATOM 805 C CA . ALA A 1 102 ? -21.843 1.365 18.717 1.00 78.00 102 ALA A CA 1
ATOM 806 C C . ALA A 1 102 ? -22.375 2.668 19.346 1.00 78.00 102 ALA A C 1
ATOM 808 O O . ALA A 1 102 ? -22.681 2.693 20.534 1.00 78.00 102 ALA A O 1
ATOM 809 N N . GLN A 1 103 ? -22.518 3.743 18.563 1.00 73.25 103 GLN A N 1
ATOM 810 C CA . GLN A 1 103 ? -23.086 5.013 19.035 1.00 73.25 103 GLN A CA 1
ATOM 811 C C . GLN A 1 103 ? -24.620 5.012 19.077 1.00 73.25 103 GLN A C 1
ATOM 813 O O . GLN A 1 103 ? -25.207 5.726 19.885 1.00 73.25 103 GLN A O 1
ATOM 818 N N . ALA A 1 104 ? -25.275 4.203 18.241 1.00 68.69 104 ALA A N 1
ATOM 819 C CA . ALA A 1 104 ? -26.729 4.042 18.230 1.00 68.69 104 ALA A CA 1
ATOM 820 C C . ALA A 1 104 ? -27.261 3.181 19.393 1.00 68.69 104 ALA A C 1
ATOM 822 O O . ALA A 1 104 ? -28.472 3.119 19.588 1.00 68.69 104 ALA A O 1
ATOM 823 N N . THR A 1 105 ? -26.372 2.585 20.201 1.00 57.16 105 THR A N 1
ATOM 824 C CA . THR A 1 105 ? -26.733 1.795 21.389 1.00 57.16 105 THR A CA 1
ATOM 825 C C . THR A 1 105 ? -26.303 2.474 22.709 1.00 57.16 105 THR A C 1
ATOM 827 O O . THR A 1 105 ? -25.403 1.975 23.387 1.00 57.16 105 THR A O 1
ATOM 830 N N . PRO A 1 106 ?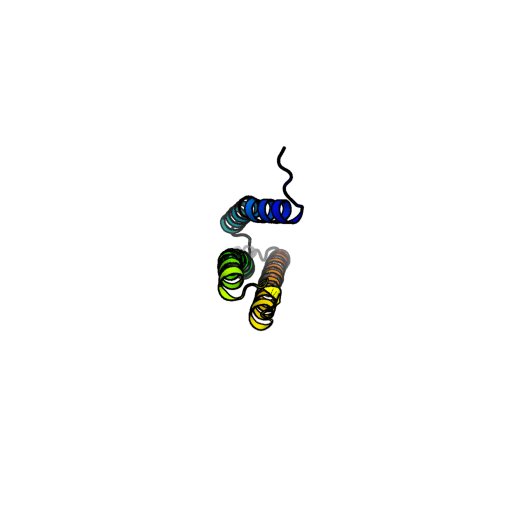 -26.895 3.607 23.141 1.00 55.12 106 PRO A N 1
ATOM 831 C CA . PRO A 1 106 ? -26.728 4.083 24.510 1.00 55.12 106 PRO A CA 1
ATOM 832 C C . PRO A 1 106 ? -27.603 3.257 25.467 1.00 55.12 106 PRO A C 1
ATOM 834 O O . PRO A 1 106 ? -28.819 3.409 25.499 1.00 55.12 106 PRO A O 1
ATOM 837 N N . SER A 1 107 ? -26.963 2.409 26.275 1.00 61.19 107 SER A N 1
ATOM 838 C CA . SER A 1 107 ? -27.455 1.930 27.579 1.00 61.19 107 SER A CA 1
ATOM 839 C C . SER A 1 107 ? -28.899 1.405 27.652 1.00 61.19 107 SER A C 1
ATOM 841 O O . SER A 1 107 ? -29.786 2.095 28.151 1.00 61.19 107 SER A O 1
ATOM 843 N N . GLU A 1 108 ? -29.103 0.121 27.359 1.00 55.09 108 GLU A N 1
ATOM 844 C CA . GLU A 1 108 ? -30.114 -0.646 28.095 1.00 55.09 108 GLU A CA 1
ATOM 845 C C . GLU A 1 108 ? -29.458 -1.128 29.397 1.00 55.09 108 GLU A C 1
ATOM 847 O O . GLU A 1 108 ? -28.897 -2.218 29.492 1.00 55.09 108 GLU A O 1
ATOM 852 N N . GLN A 1 109 ? -29.427 -0.244 30.402 1.00 56.38 109 GLN A N 1
ATOM 853 C CA . GLN A 1 109 ? -29.260 -0.687 31.785 1.00 56.38 109 GLN A CA 1
ATOM 854 C C . GLN A 1 109 ? -30.458 -1.593 32.087 1.00 56.38 109 GLN A C 1
ATOM 856 O O . GLN A 1 109 ? -31.587 -1.101 31.995 1.00 56.38 109 GLN A O 1
ATOM 861 N N . PRO A 1 110 ? -30.282 -2.869 32.481 1.00 53.59 110 PRO A N 1
ATOM 862 C CA . PRO A 1 110 ? -31.392 -3.581 33.071 1.00 53.59 110 PRO A CA 1
ATOM 863 C C . PRO A 1 110 ? -31.639 -2.889 34.407 1.00 53.59 110 PRO A C 1
ATOM 865 O O . PRO A 1 110 ? -30.856 -2.995 35.355 1.00 53.59 110 PRO A O 1
ATOM 868 N N . ALA A 1 111 ? -32.699 -2.085 34.435 1.00 58.22 111 ALA A N 1
ATOM 869 C CA . ALA A 1 111 ? -33.225 -1.497 35.641 1.00 58.22 111 ALA A CA 1
ATOM 870 C C . ALA A 1 111 ? -33.380 -2.614 36.676 1.00 58.22 111 ALA A C 1
ATOM 872 O O . ALA A 1 111 ? -34.167 -3.542 36.506 1.00 58.22 111 ALA A O 1
ATOM 873 N N . ARG A 1 112 ? -32.555 -2.527 37.722 1.00 66.44 112 ARG A N 1
ATOM 874 C CA . ARG A 1 112 ? -32.904 -2.771 39.121 1.00 66.44 112 ARG A CA 1
ATOM 875 C C . ARG A 1 112 ? -34.261 -3.471 39.282 1.00 66.44 112 ARG A C 1
ATOM 877 O O . ARG A 1 112 ? -35.268 -2.808 39.517 1.00 66.44 112 ARG A O 1
ATOM 884 N N . ASN A 1 113 ? -34.274 -4.802 39.230 1.00 56.66 113 ASN A N 1
ATOM 885 C CA . ASN A 1 113 ? -35.351 -5.549 39.867 1.00 56.66 113 ASN A CA 1
ATOM 886 C C . ASN A 1 113 ? -34.995 -5.686 41.342 1.00 56.66 113 ASN A C 1
ATOM 888 O O . ASN A 1 113 ? -34.193 -6.514 41.760 1.00 56.66 113 ASN A O 1
ATOM 892 N N . LEU A 1 114 ? -35.564 -4.743 42.083 1.00 69.12 114 LEU A N 1
ATOM 893 C CA . LEU A 1 114 ? -35.739 -4.759 43.517 1.00 69.12 114 LEU A CA 1
ATOM 894 C C . LEU A 1 114 ? -36.743 -5.875 43.854 1.00 69.12 114 LEU A C 1
ATOM 896 O O . LEU A 1 114 ? -37.928 -5.734 43.547 1.00 69.12 114 LEU A O 1
ATOM 900 N N . LYS A 1 115 ? -36.281 -6.960 44.474 1.00 51.72 115 LYS A N 1
ATOM 901 C CA . LYS A 1 115 ? -37.007 -7.680 45.528 1.00 51.72 115 LYS A CA 1
ATOM 902 C C . LYS A 1 115 ? -36.072 -8.617 46.272 1.00 51.72 115 LYS A C 1
ATOM 904 O O . LYS A 1 115 ? -35.321 -9.344 45.589 1.00 51.72 115 LYS A O 1
#

Foldseek 3Di:
DDPDDPVNVVVVVVVVVLVVLVVVLVVLVVVVLFFPLLNVLSVLVSVLVVVVVVVQVVCCPPPVDGPVVPVVSVVVSVVSNVVSVVSNVVRVVVSVVVVVVVVVDDDPPVPDPDD

Secondary structure (DSSP, 8-state):
-----HHHHHHHHHHHHHHHHHHHHHHHHHH--S-HHHHHHHHHHHHHHHHHHHHHHHHHHHSSS-GGG-HHHHHHHHHHHHHHHHHHHHHHHHHHHHHHHHHS-----------

pLDDT: mean 80.16, std 14.9, range [41.28, 95.06]

Sequence (115 aa):
MLNAGPQEIAQMFFGASIVPYSVFLYFLTKSKQAPPLLLFGFYFLLVFVFATIPAGIVAKRDYGTILANVDWLHGTAESLLTFTNLFIVFGLRQGFQKVKDAQATPSEQPARNLK

Organism: NCBI:txid2026836

InterPro domains:
  IPR021995 Protein of unknown function DUF3593 [PF12159] (11-95)
  IPR021995 Protein of unknown function DUF3593 [PTHR35473] (7-108)

Radius of gyration: 22.28 Å; chains: 1; bounding box: 65×27×70 Å